Protein AF-A0A060XD86-F1 (afdb_monomer)

Foldseek 3Di:
DQDDDPDDDADHNPHDDCVVVVVVCVVVVVVCVVVLVCCLVCQLVVDDVVCSVVSNVVSVVVVVVVVVVVVVVVVVVVVND

Organism: Oncorhynchus mykiss (NCBI:txid8022)

Secondary structure (DSSP, 8-state):
--B--SS-SS---SB-SHHHHHHHHHHHHHHHHHHHHHHHHHSGGGS-TTTHHHHHHHHHHHHHHHHHHHHHHHHHHHHH-

Sequence (81 aa):
MLCNVQPRNNLPVLFAHDAWYIVFIIFFSFSNGYLASLCMCFGPKKVAQREAETAGTIMAFFLSLGLALGAALSFVFRIII

Radius of gyration: 17.84 Å; Cα contacts (8 Å, |Δi|>4): 41; chains: 1; bounding box: 39×14×47 Å

Structure (mmCIF, N/CA/C/O backbone):
data_AF-A0A060XD86-F1
#
_entry.id   AF-A0A060XD86-F1
#
loop_
_atom_site.group_PDB
_atom_site.id
_atom_site.type_symbol
_atom_site.label_atom_id
_atom_site.label_alt_id
_atom_site.label_comp_id
_atom_site.label_asym_id
_atom_site.label_entity_id
_atom_site.label_seq_id
_atom_site.pdbx_PDB_ins_code
_atom_site.Cartn_x
_atom_site.Cartn_y
_atom_site.Cartn_z
_atom_site.occupancy
_atom_site.B_iso_or_equiv
_atom_site.auth_seq_id
_atom_site.auth_comp_id
_atom_site.auth_asym_id
_atom_site.auth_atom_id
_atom_site.pdbx_PDB_model_num
ATOM 1 N N . MET A 1 1 ? 8.204 -3.052 -11.078 1.00 68.06 1 MET A N 1
ATOM 2 C CA . MET A 1 1 ? 9.353 -3.947 -11.360 1.00 68.06 1 MET A CA 1
ATOM 3 C C . MET A 1 1 ? 9.506 -4.235 -12.857 1.00 68.06 1 MET A C 1
ATOM 5 O O . MET A 1 1 ? 10.587 -4.020 -13.376 1.00 68.06 1 MET A O 1
ATOM 9 N N . LEU A 1 2 ? 8.449 -4.638 -13.578 1.00 69.25 2 LEU A N 1
ATOM 10 C CA . LEU A 1 2 ? 8.535 -5.015 -15.006 1.00 69.25 2 LEU A CA 1
ATOM 11 C C . LEU A 1 2 ? 8.426 -3.854 -16.025 1.00 69.25 2 LEU A C 1
ATOM 13 O O . LEU A 1 2 ? 8.680 -4.064 -17.210 1.00 69.25 2 LEU A O 1
ATOM 17 N N . CYS A 1 3 ? 8.063 -2.644 -15.581 1.00 68.94 3 CYS A N 1
ATOM 18 C CA . CYS A 1 3 ? 8.059 -1.422 -16.406 1.00 68.94 3 CYS A CA 1
ATOM 19 C C . CYS A 1 3 ? 9.485 -0.940 -16.708 1.00 68.94 3 CYS A C 1
ATOM 21 O O . CYS A 1 3 ? 10.405 -1.388 -16.035 1.00 68.94 3 CYS A O 1
ATOM 23 N N . ASN A 1 4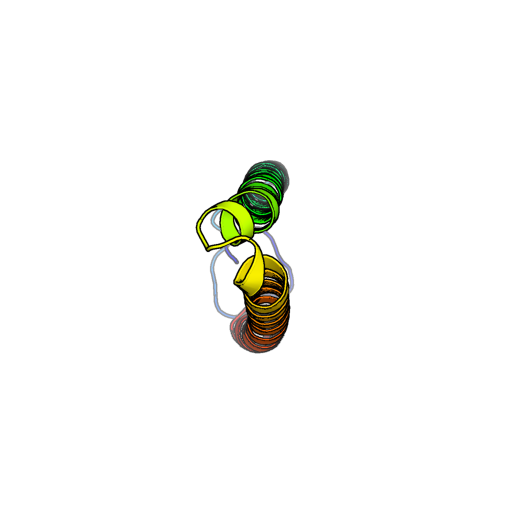 ? 9.682 -0.029 -17.659 1.00 72.94 4 ASN A N 1
ATOM 24 C CA . ASN A 1 4 ? 10.997 0.454 -18.107 1.00 72.94 4 ASN A CA 1
ATOM 25 C C . ASN A 1 4 ? 11.758 1.329 -17.070 1.00 72.94 4 ASN A C 1
ATOM 27 O O . ASN A 1 4 ? 11.764 2.550 -17.162 1.00 72.94 4 ASN A O 1
ATOM 31 N N . VAL A 1 5 ? 12.408 0.721 -16.066 1.00 66.88 5 VAL A N 1
ATOM 32 C CA . VAL A 1 5 ? 13.267 1.425 -15.078 1.00 66.88 5 VAL A CA 1
ATOM 33 C C . VAL A 1 5 ? 14.743 1.172 -15.387 1.00 66.88 5 VAL A C 1
ATOM 35 O O . VAL A 1 5 ? 15.182 0.035 -15.277 1.00 66.88 5 VAL A O 1
ATOM 38 N N . GLN A 1 6 ? 15.515 2.202 -15.733 1.00 70.75 6 GLN A N 1
ATOM 39 C CA . GLN A 1 6 ? 16.949 2.093 -16.044 1.00 70.75 6 GLN A CA 1
ATOM 40 C C . GLN A 1 6 ? 17.823 2.743 -14.954 1.00 70.75 6 GLN A C 1
ATOM 42 O O . GLN A 1 6 ? 17.380 3.727 -14.357 1.00 70.75 6 GLN A O 1
ATOM 47 N N . PRO A 1 7 ? 19.070 2.278 -14.728 1.00 65.00 7 PRO A N 1
ATOM 48 C CA . PRO A 1 7 ? 19.698 1.048 -15.234 1.00 65.00 7 PRO A CA 1
ATOM 49 C C . PRO A 1 7 ? 19.227 -0.192 -14.446 1.00 65.00 7 PRO A C 1
ATOM 51 O O . PRO A 1 7 ? 18.863 -0.074 -13.281 1.00 65.00 7 PRO A O 1
ATOM 54 N N . ARG A 1 8 ? 19.200 -1.372 -15.080 1.00 64.12 8 ARG A N 1
ATOM 55 C CA . ARG A 1 8 ? 18.721 -2.638 -14.485 1.00 64.12 8 ARG A CA 1
ATOM 56 C C . ARG A 1 8 ? 19.623 -3.803 -14.890 1.00 64.12 8 ARG A C 1
ATOM 58 O O . ARG A 1 8 ? 20.029 -3.856 -16.051 1.00 64.12 8 ARG A O 1
ATOM 65 N N . ASN A 1 9 ? 19.902 -4.721 -13.963 1.00 62.19 9 ASN A N 1
ATOM 66 C CA . ASN A 1 9 ? 20.871 -5.811 -14.166 1.00 62.19 9 ASN A CA 1
ATOM 67 C C . ASN A 1 9 ? 20.228 -7.203 -14.308 1.00 62.19 9 ASN A C 1
ATOM 69 O O . ASN A 1 9 ? 20.800 -8.058 -14.981 1.00 62.19 9 ASN A O 1
ATOM 73 N N . ASN A 1 10 ? 19.050 -7.446 -13.712 1.00 63.66 10 ASN A N 1
ATOM 74 C CA . ASN A 1 10 ? 18.552 -8.819 -13.513 1.00 63.66 10 ASN A CA 1
ATOM 75 C C . ASN A 1 10 ? 17.177 -9.142 -14.147 1.00 63.66 10 ASN A C 1
ATOM 77 O O . ASN A 1 10 ? 16.858 -10.323 -14.279 1.00 63.66 10 ASN A O 1
ATOM 81 N N . LEU A 1 11 ? 16.350 -8.157 -14.542 1.00 68.06 11 LEU A N 1
ATOM 82 C CA . LEU A 1 11 ? 14.983 -8.397 -15.056 1.00 68.06 11 LEU A CA 1
ATOM 83 C C . LEU A 1 11 ? 14.731 -7.828 -16.474 1.00 68.06 11 LEU A C 1
ATOM 85 O O . LEU A 1 11 ? 15.045 -6.660 -16.723 1.00 68.06 11 LEU A O 1
ATOM 89 N N . PRO A 1 12 ? 14.077 -8.586 -17.386 1.00 69.75 12 PRO A N 1
ATOM 90 C CA . PRO A 1 12 ? 13.713 -8.103 -18.721 1.00 69.75 12 PRO A CA 1
ATOM 91 C C . PRO A 1 12 ? 12.564 -7.075 -18.690 1.00 69.75 12 PRO A C 1
ATOM 93 O O . PRO A 1 12 ? 11.682 -7.112 -17.828 1.00 69.75 12 PRO A O 1
ATOM 96 N N . VAL A 1 13 ? 12.555 -6.142 -19.651 1.00 68.50 13 VAL A N 1
ATOM 97 C CA . VAL A 1 13 ? 11.491 -5.134 -19.820 1.00 68.50 13 VAL A CA 1
ATOM 98 C C . VAL A 1 13 ? 10.314 -5.762 -20.572 1.00 68.50 13 VAL A C 1
ATOM 100 O O . VAL A 1 13 ? 10.368 -5.926 -21.785 1.00 68.50 13 VAL A O 1
ATOM 103 N N . LEU A 1 14 ? 9.243 -6.104 -19.852 1.00 66.38 14 LEU A N 1
ATOM 104 C CA . LEU A 1 14 ? 7.992 -6.607 -20.443 1.00 66.38 14 LEU A CA 1
ATOM 105 C C . LEU A 1 14 ? 7.057 -5.469 -20.878 1.00 66.38 14 LEU A C 1
ATOM 107 O O . LEU A 1 14 ? 6.344 -5.596 -21.867 1.00 66.38 14 LEU A O 1
ATOM 111 N N . PHE A 1 15 ? 7.091 -4.338 -20.168 1.00 6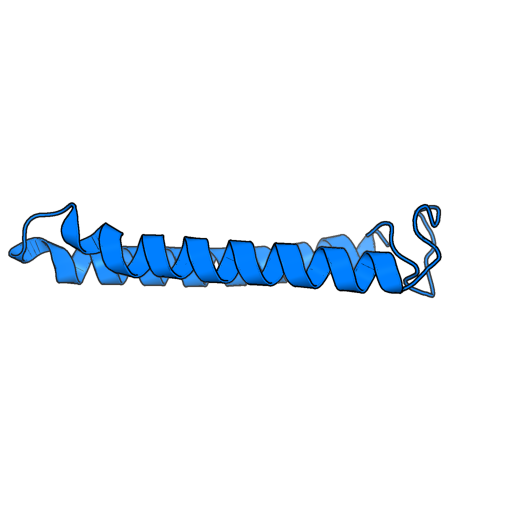9.62 15 PHE A N 1
ATOM 112 C CA . PHE A 1 15 ? 6.274 -3.161 -20.467 1.00 69.62 15 PHE A CA 1
ATOM 113 C C . PHE A 1 15 ? 7.185 -1.969 -20.768 1.00 69.62 15 PHE A C 1
ATOM 115 O O . PHE A 1 15 ? 7.584 -1.232 -19.865 1.00 69.62 15 PHE A O 1
ATOM 122 N N . ALA A 1 16 ? 7.547 -1.813 -22.044 1.00 68.56 16 ALA A N 1
ATOM 123 C CA . ALA A 1 16 ? 8.462 -0.765 -22.502 1.00 68.56 16 ALA A CA 1
ATOM 124 C C . ALA A 1 16 ? 7.820 0.632 -22.545 1.00 68.56 16 ALA A C 1
ATOM 126 O O . ALA A 1 16 ? 8.520 1.627 -22.399 1.00 68.56 16 ALA A O 1
ATOM 127 N N . HIS A 1 17 ? 6.498 0.704 -22.738 1.00 77.44 17 HIS A N 1
ATOM 128 C CA . HIS A 1 17 ? 5.778 1.967 -22.890 1.00 77.44 17 HIS A CA 1
ATOM 129 C C . HIS A 1 17 ? 5.308 2.519 -21.535 1.00 77.44 17 HIS A C 1
ATOM 131 O O . HIS A 1 17 ? 4.574 1.841 -20.809 1.00 77.44 17 HIS A O 1
ATOM 137 N N . ASP A 1 18 ? 5.651 3.775 -21.234 1.00 79.19 18 ASP A N 1
ATOM 138 C CA . ASP A 1 18 ? 5.351 4.443 -19.953 1.00 79.19 18 ASP A CA 1
ATOM 139 C C . ASP A 1 18 ? 3.851 4.547 -19.648 1.00 79.19 18 ASP A C 1
ATOM 141 O O . ASP A 1 18 ? 3.444 4.583 -18.488 1.00 79.19 18 ASP A O 1
ATOM 145 N N . ALA A 1 19 ? 3.005 4.510 -20.682 1.00 83.06 19 ALA A N 1
ATOM 146 C CA . ALA A 1 19 ? 1.550 4.467 -20.519 1.00 83.06 19 ALA A CA 1
ATOM 147 C C . ALA A 1 19 ? 1.088 3.318 -19.603 1.00 83.06 19 ALA A C 1
ATOM 149 O O . ALA A 1 19 ? 0.190 3.516 -18.787 1.00 83.06 19 ALA A O 1
ATOM 150 N N . TRP A 1 20 ? 1.725 2.142 -19.670 1.00 82.62 20 TRP A N 1
ATOM 151 C CA . TRP A 1 20 ? 1.385 1.020 -18.786 1.00 82.62 20 TRP A CA 1
ATOM 152 C C . TRP A 1 20 ? 1.724 1.314 -17.329 1.00 82.62 20 TRP A C 1
ATOM 154 O O . TRP A 1 20 ? 0.933 1.013 -16.439 1.00 82.62 20 TRP A O 1
ATOM 164 N N . TYR A 1 21 ? 2.870 1.949 -17.083 1.00 84.25 21 TYR A N 1
ATOM 165 C CA . TYR A 1 21 ? 3.245 2.381 -15.743 1.00 84.25 21 TYR A CA 1
ATOM 166 C C . TYR A 1 21 ? 2.228 3.377 -15.172 1.00 84.25 21 TYR A C 1
ATOM 168 O O . TYR A 1 21 ? 1.780 3.202 -14.039 1.00 84.25 21 TYR A O 1
ATOM 176 N N . ILE A 1 22 ? 1.804 4.361 -15.973 1.00 87.50 22 ILE A N 1
ATOM 177 C CA . ILE A 1 22 ? 0.796 5.352 -15.571 1.00 87.50 22 ILE A CA 1
ATOM 178 C C . ILE A 1 22 ? -0.527 4.663 -15.217 1.00 87.50 22 ILE A C 1
ATOM 180 O O . ILE A 1 22 ? -1.074 4.908 -14.142 1.00 87.50 22 ILE A O 1
ATOM 184 N N . VAL A 1 23 ? -1.015 3.761 -16.073 1.00 90.81 23 VAL A N 1
ATOM 185 C CA . VAL A 1 23 ? -2.255 3.009 -15.825 1.00 90.81 23 VAL A CA 1
ATOM 186 C C . VAL A 1 23 ? -2.156 2.210 -14.522 1.00 90.81 23 VAL A C 1
ATOM 188 O O . VAL A 1 23 ? -3.045 2.310 -13.676 1.00 90.81 23 VAL A O 1
ATOM 191 N N . PHE A 1 24 ? -1.064 1.472 -14.308 1.00 89.94 24 PHE A N 1
ATOM 192 C CA . PHE A 1 24 ? -0.886 0.693 -13.082 1.00 89.94 24 PHE A CA 1
ATOM 193 C C . PHE A 1 24 ? -0.826 1.568 -11.829 1.00 89.94 24 PHE A C 1
ATOM 195 O O . PHE A 1 24 ? -1.449 1.217 -10.829 1.00 89.94 24 PHE A O 1
ATOM 202 N N . ILE A 1 25 ? -0.138 2.713 -11.872 1.00 90.19 25 ILE A N 1
ATOM 203 C CA . ILE A 1 25 ? -0.067 3.638 -10.733 1.00 90.19 25 ILE A CA 1
ATOM 204 C C . ILE A 1 25 ? -1.430 4.249 -10.417 1.00 90.19 25 ILE A C 1
ATOM 206 O O . ILE A 1 25 ? -1.761 4.369 -9.237 1.00 90.19 25 ILE A O 1
ATOM 210 N N . ILE A 1 26 ? -2.236 4.596 -11.424 1.00 93.88 26 ILE A N 1
ATOM 211 C CA . ILE A 1 26 ? -3.592 5.121 -11.208 1.00 93.88 26 ILE A CA 1
ATOM 212 C C . ILE A 1 26 ? -4.450 4.082 -10.481 1.00 93.88 26 ILE A C 1
ATOM 214 O O . ILE A 1 26 ? -4.998 4.378 -9.419 1.00 93.88 26 ILE A O 1
ATOM 218 N N . PHE A 1 27 ? -4.524 2.854 -11.002 1.00 94.44 27 PHE A N 1
ATOM 219 C CA . PHE A 1 27 ? -5.314 1.788 -10.377 1.00 94.44 27 PHE A CA 1
ATOM 220 C C . PHE A 1 27 ? -4.798 1.424 -8.981 1.00 94.44 27 PHE A C 1
ATOM 222 O O . PHE A 1 27 ? -5.585 1.274 -8.043 1.00 94.44 27 PHE A O 1
ATOM 229 N N . PHE A 1 28 ? -3.479 1.323 -8.815 1.00 91.38 28 PHE A N 1
ATOM 230 C CA . PHE A 1 28 ? -2.861 1.022 -7.528 1.00 91.38 28 PHE A CA 1
ATOM 231 C C . PHE A 1 28 ? -3.146 2.116 -6.490 1.00 91.38 28 PHE A C 1
ATOM 233 O O . PHE A 1 28 ? -3.607 1.818 -5.391 1.00 91.38 28 PHE A O 1
ATOM 240 N N . SER A 1 29 ? -2.949 3.385 -6.849 1.00 92.94 29 SER A N 1
ATOM 241 C CA . SER A 1 29 ? -3.162 4.516 -5.937 1.00 92.94 29 SER A CA 1
ATOM 242 C C . SER A 1 29 ? -4.634 4.670 -5.566 1.00 92.94 29 SER A C 1
ATOM 244 O O . SER A 1 29 ? -4.957 4.870 -4.395 1.00 92.94 29 SER A O 1
ATOM 246 N N . PHE A 1 30 ? -5.533 4.531 -6.547 1.00 95.25 30 PHE A N 1
ATOM 247 C CA . PHE A 1 30 ? -6.973 4.611 -6.320 1.00 95.25 30 PHE A CA 1
ATOM 248 C C . PHE A 1 30 ? -7.465 3.482 -5.410 1.00 95.25 30 PHE A C 1
ATOM 250 O O . PHE A 1 30 ? -8.143 3.745 -4.419 1.00 95.25 30 PHE A O 1
ATOM 257 N N . SER A 1 31 ? -7.086 2.233 -5.704 1.00 93.62 31 SER A N 1
ATOM 258 C CA . SER A 1 31 ? -7.464 1.082 -4.877 1.00 93.62 31 SER A CA 1
ATOM 259 C C . SER A 1 31 ? -6.918 1.208 -3.453 1.00 93.62 31 SER A C 1
ATOM 261 O O . SER A 1 31 ? -7.684 1.091 -2.500 1.00 93.62 31 SER A O 1
ATOM 263 N N . ASN A 1 32 ? -5.635 1.542 -3.286 1.00 91.38 32 ASN A N 1
ATOM 264 C CA . ASN A 1 32 ? -5.028 1.709 -1.969 1.00 91.38 32 ASN A CA 1
ATOM 265 C C . ASN A 1 32 ? -5.697 2.829 -1.158 1.00 91.38 32 ASN A C 1
ATOM 267 O O . ASN A 1 32 ? -6.046 2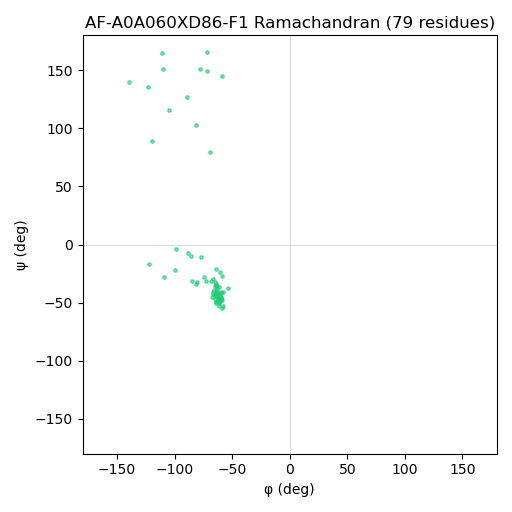.618 0.000 1.00 91.38 32 ASN A O 1
ATOM 271 N N . GLY A 1 33 ? -5.918 4.000 -1.765 1.00 91.94 33 GLY A N 1
ATOM 272 C CA . GLY A 1 33 ? -6.586 5.118 -1.098 1.00 91.94 33 GLY A CA 1
ATOM 273 C C . GLY A 1 33 ? -8.014 4.771 -0.682 1.00 91.94 33 GLY A C 1
ATOM 274 O O . GLY A 1 33 ? -8.390 4.971 0.472 1.00 91.94 33 GLY A O 1
ATOM 275 N N . TYR A 1 34 ? -8.788 4.177 -1.593 1.00 93.94 34 TYR A N 1
ATOM 276 C CA . TYR A 1 34 ? -10.174 3.802 -1.328 1.00 93.94 34 TYR A CA 1
ATOM 277 C C . TYR A 1 34 ? -10.286 2.741 -0.224 1.00 93.94 34 TYR A C 1
ATOM 279 O O . TYR A 1 34 ? -11.019 2.941 0.746 1.00 93.94 34 TYR A O 1
ATOM 287 N N . LEU A 1 35 ? -9.524 1.643 -0.316 1.00 92.12 35 LEU A N 1
ATOM 288 C CA . LEU A 1 35 ? -9.546 0.586 0.699 1.00 92.12 35 LEU A CA 1
ATOM 289 C C . LEU A 1 35 ? -9.048 1.092 2.059 1.00 92.12 35 LEU A C 1
ATOM 291 O O . LEU A 1 35 ? -9.669 0.786 3.076 1.00 92.12 35 LEU A O 1
ATOM 295 N N . ALA A 1 36 ? -7.975 1.888 2.100 1.00 91.88 36 ALA A N 1
ATOM 296 C CA . ALA A 1 36 ? -7.449 2.428 3.352 1.00 91.88 36 ALA A CA 1
ATOM 297 C C . ALA A 1 36 ? -8.471 3.331 4.059 1.00 91.88 36 ALA A C 1
ATOM 299 O O . ALA A 1 36 ? -8.693 3.180 5.264 1.00 91.88 36 ALA A O 1
ATOM 300 N N . SER A 1 37 ? -9.141 4.221 3.317 1.00 91.50 37 SER A N 1
ATOM 301 C CA . SER A 1 37 ? -10.205 5.069 3.864 1.00 91.50 37 SER A CA 1
ATOM 302 C C . SER A 1 37 ? -11.388 4.247 4.369 1.00 91.50 37 SER A C 1
ATOM 304 O O . SER A 1 37 ? -11.867 4.493 5.475 1.00 91.50 37 SER A O 1
ATOM 306 N N . LEU A 1 38 ? -11.836 3.237 3.614 1.00 92.56 38 LEU A N 1
ATOM 307 C CA . LEU A 1 38 ? -12.907 2.347 4.067 1.00 92.56 38 LEU A CA 1
ATOM 308 C C . LEU A 1 38 ? -12.532 1.628 5.366 1.00 92.56 38 LEU A C 1
ATOM 310 O O . LEU A 1 38 ? -13.324 1.629 6.308 1.00 92.56 38 LEU A O 1
ATOM 314 N N . CYS A 1 39 ? -11.326 1.063 5.446 1.00 89.62 39 CYS A N 1
ATOM 315 C CA . CYS A 1 39 ? -10.842 0.407 6.654 1.00 89.62 39 CYS A CA 1
ATOM 316 C C . CYS A 1 39 ? -10.846 1.379 7.840 1.00 89.62 39 CYS A C 1
ATOM 318 O O . CYS A 1 39 ? -11.474 1.087 8.852 1.00 89.62 39 CYS A O 1
ATOM 320 N N . MET A 1 40 ? -10.235 2.559 7.710 1.00 90.81 40 MET A N 1
ATOM 321 C CA . MET A 1 40 ? -10.151 3.537 8.805 1.00 90.81 40 MET A CA 1
ATOM 322 C C . MET A 1 40 ? -11.511 4.098 9.238 1.00 90.81 40 MET A C 1
ATOM 324 O O . MET A 1 40 ? -11.730 4.320 10.426 1.00 90.81 40 MET A O 1
ATOM 328 N N . CYS A 1 41 ? -12.452 4.296 8.311 1.00 90.06 41 CYS A N 1
ATOM 329 C CA . CYS A 1 41 ? -13.773 4.839 8.637 1.00 90.06 41 CYS A CA 1
ATOM 330 C C . CYS A 1 41 ? -14.748 3.792 9.193 1.00 90.06 41 CYS A C 1
ATOM 332 O O . CYS A 1 41 ? -15.604 4.131 10.016 1.00 90.06 41 CYS A O 1
ATOM 334 N N . PHE A 1 42 ? -14.673 2.542 8.727 1.00 90.56 42 PHE A N 1
ATOM 335 C CA . PHE A 1 42 ? -15.603 1.482 9.129 1.00 90.56 42 PHE A CA 1
ATOM 336 C C . PHE A 1 42 ? -15.051 0.548 10.206 1.00 90.56 42 PHE A C 1
ATOM 338 O O . PHE A 1 42 ? -15.846 -0.061 10.916 1.00 90.56 42 PHE A O 1
ATOM 345 N N . GLY A 1 43 ? -13.733 0.458 10.375 1.00 89.00 43 GLY A N 1
ATOM 346 C CA . GLY A 1 43 ? -13.094 -0.392 11.381 1.00 89.00 43 GLY A CA 1
ATOM 347 C C . GLY A 1 43 ? -13.527 -0.063 12.813 1.00 89.00 43 GLY A C 1
ATOM 348 O O . GLY A 1 43 ? -14.091 -0.937 13.473 1.00 89.00 43 GLY A O 1
ATOM 349 N N . PRO A 1 44 ? -13.407 1.195 13.283 1.00 88.25 44 PRO A N 1
ATOM 350 C CA . PRO A 1 44 ? -13.833 1.575 14.633 1.00 88.25 44 PRO A CA 1
ATOM 351 C C . PRO A 1 44 ? -15.345 1.435 14.861 1.00 88.25 44 PRO A C 1
ATOM 353 O O . PRO A 1 44 ? -15.792 1.303 15.994 1.00 88.25 44 PRO A O 1
ATOM 356 N N . LYS A 1 45 ? -16.150 1.413 13.788 1.00 88.50 45 LYS A N 1
ATOM 357 C CA . LYS A 1 45 ? -17.607 1.201 13.862 1.00 88.50 45 LYS A CA 1
ATOM 358 C C . LYS A 1 45 ? -17.998 -0.265 14.085 1.00 88.50 45 LYS A C 1
ATOM 360 O O . LYS A 1 45 ? -19.171 -0.546 14.310 1.00 88.50 45 LYS A O 1
ATOM 365 N N . LYS A 1 46 ? -17.053 -1.206 13.978 1.00 86.88 46 LYS A N 1
ATOM 366 C CA . LYS A 1 46 ? -17.282 -2.642 14.217 1.00 8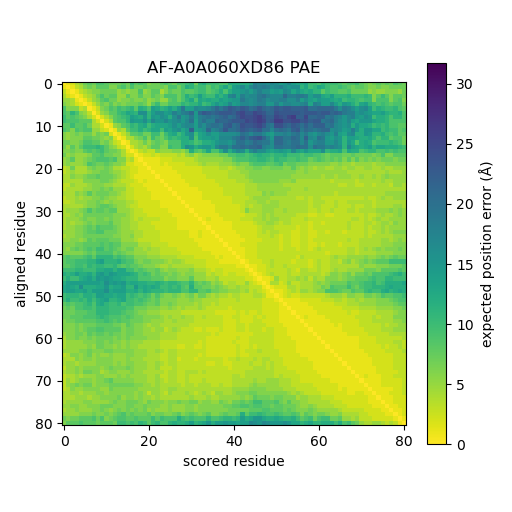6.88 46 LYS A CA 1
ATOM 367 C C . LYS A 1 46 ? -17.079 -3.054 15.676 1.00 86.88 46 LYS A C 1
ATOM 369 O O . LYS A 1 46 ? -17.376 -4.196 16.011 1.00 86.88 46 LYS A O 1
ATOM 374 N N . VAL A 1 47 ? -16.592 -2.152 16.525 1.00 90.50 47 VAL A N 1
ATOM 375 C CA . VAL A 1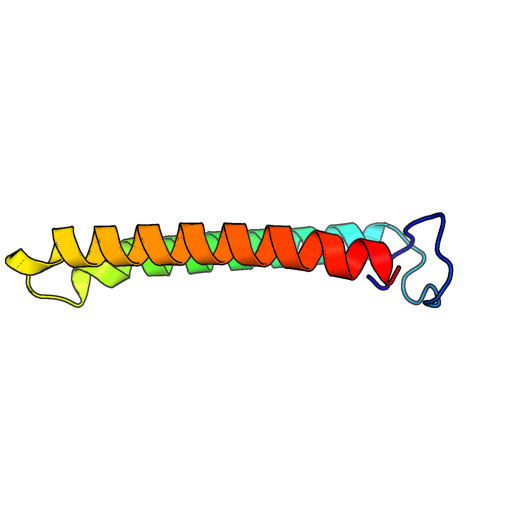 47 ? -16.389 -2.387 17.960 1.00 90.50 47 VAL A CA 1
ATOM 376 C C . VAL A 1 47 ? -17.366 -1.555 18.791 1.00 90.50 47 VAL A C 1
ATOM 378 O O . VAL A 1 47 ? -18.000 -0.628 18.287 1.00 90.50 47 VAL A O 1
ATOM 381 N N . ALA A 1 48 ? -17.507 -1.891 20.074 1.00 90.06 48 ALA A N 1
ATOM 382 C CA . ALA A 1 48 ? -18.295 -1.086 21.000 1.00 90.06 48 ALA A CA 1
ATOM 383 C C . ALA A 1 48 ? -17.734 0.343 21.078 1.00 90.06 48 ALA A C 1
ATOM 385 O O . ALA A 1 48 ? -16.522 0.541 21.050 1.00 90.06 48 ALA A O 1
ATOM 386 N N . GLN A 1 49 ? -18.606 1.340 21.237 1.00 86.19 49 GLN A N 1
ATOM 387 C CA . GLN A 1 49 ? -18.221 2.757 21.192 1.00 86.19 49 GLN A CA 1
ATOM 388 C C . GLN A 1 49 ? -17.162 3.145 22.238 1.00 86.19 49 GLN A C 1
ATOM 390 O O . GLN A 1 49 ? -16.368 4.047 21.998 1.00 86.19 49 GLN A O 1
ATOM 395 N N . ARG A 1 50 ? -17.110 2.423 23.363 1.00 89.94 50 ARG A N 1
ATOM 396 C CA . ARG A 1 50 ? -16.082 2.581 24.401 1.00 89.94 50 ARG A CA 1
ATOM 397 C C . ARG A 1 50 ? -14.686 2.140 23.945 1.00 89.94 50 ARG A C 1
ATOM 399 O O 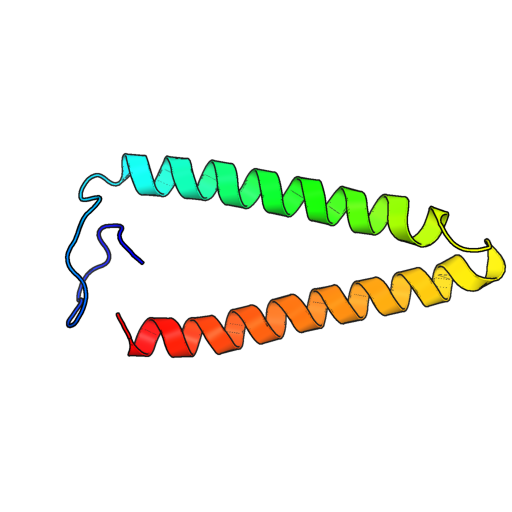. ARG A 1 50 ? -13.703 2.721 24.375 1.00 89.94 50 ARG A O 1
ATOM 406 N N . GLU A 1 51 ? -14.615 1.151 23.059 1.00 89.00 51 GLU A N 1
ATOM 407 C CA . GLU A 1 51 ? -13.369 0.562 22.549 1.00 89.00 51 GLU A CA 1
ATOM 408 C C . GLU A 1 51 ? -12.972 1.138 21.176 1.00 89.00 51 GLU A C 1
ATOM 410 O O . GLU A 1 51 ? -11.925 0.796 20.629 1.00 89.00 51 GLU A O 1
ATOM 415 N N . ALA A 1 52 ? -13.805 2.007 20.590 1.00 89.38 52 ALA A N 1
ATOM 416 C CA . ALA A 1 52 ? -13.596 2.560 19.252 1.00 89.38 52 ALA A CA 1
ATOM 417 C C . ALA A 1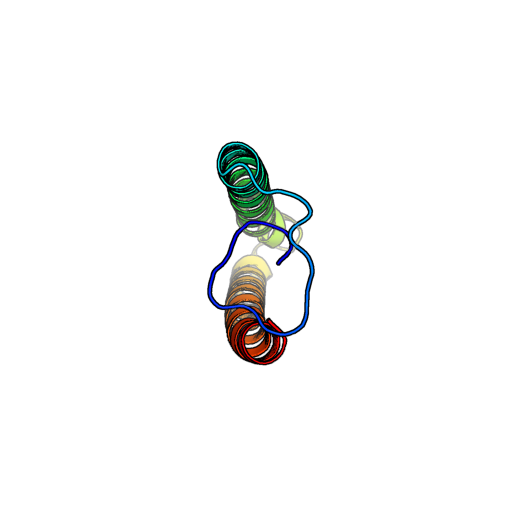 52 ? -12.315 3.404 19.149 1.00 89.38 52 ALA A C 1
ATOM 419 O O . ALA A 1 52 ? -11.631 3.358 18.127 1.00 89.38 52 ALA A O 1
ATOM 420 N N . GLU A 1 53 ? -11.960 4.131 20.210 1.00 91.38 53 GLU A N 1
ATOM 421 C CA . GLU A 1 53 ? -10.730 4.929 20.274 1.00 91.38 53 GLU A CA 1
ATOM 422 C C . GLU A 1 53 ? -9.475 4.040 20.285 1.00 91.38 53 GLU A C 1
ATOM 424 O O . GLU A 1 53 ? -8.536 4.246 19.507 1.00 91.38 53 GLU A O 1
ATOM 429 N N . THR A 1 54 ? -9.488 2.981 21.099 1.00 90.88 54 THR A N 1
ATOM 430 C CA . THR A 1 54 ? -8.406 1.991 21.148 1.00 90.88 54 THR A CA 1
ATOM 431 C C . THR A 1 54 ? -8.286 1.244 19.821 1.00 90.88 54 THR A C 1
ATOM 433 O O . THR A 1 54 ? -7.180 1.089 19.302 1.00 90.88 54 THR A O 1
ATOM 436 N N . ALA A 1 55 ? -9.410 0.850 19.215 1.00 91.44 55 ALA A N 1
ATOM 437 C CA . ALA A 1 55 ? -9.423 0.230 17.894 1.00 91.44 55 ALA A CA 1
ATOM 438 C C . ALA A 1 55 ? -8.828 1.160 16.826 1.00 91.44 55 ALA A C 1
ATOM 440 O O . ALA A 1 55 ? -7.970 0.727 16.061 1.00 91.44 55 ALA A O 1
ATOM 441 N N . GLY A 1 56 ? -9.201 2.445 16.812 1.00 91.88 56 GLY A N 1
ATOM 442 C CA . GLY A 1 56 ? -8.616 3.436 15.903 1.00 91.88 56 GLY A CA 1
ATOM 443 C C . GLY A 1 56 ? -7.097 3.564 16.063 1.00 91.88 56 GLY A C 1
ATOM 444 O O . GLY A 1 56 ? -6.368 3.592 15.071 1.00 91.88 56 GLY A O 1
ATOM 445 N N . THR A 1 57 ? -6.606 3.541 17.303 1.00 93.25 57 THR A N 1
ATOM 446 C CA . THR A 1 57 ? -5.164 3.577 17.604 1.00 93.25 57 THR A CA 1
ATOM 447 C C . THR A 1 57 ? -4.436 2.340 17.066 1.00 93.25 57 THR A C 1
ATOM 449 O O . THR A 1 57 ? -3.393 2.465 16.421 1.00 93.25 57 THR A O 1
ATOM 452 N N . ILE A 1 58 ? -5.004 1.143 17.257 1.00 93.94 58 ILE A N 1
ATOM 453 C CA . ILE A 1 58 ? -4.451 -0.111 16.718 1.00 93.94 58 ILE A CA 1
ATOM 454 C C . ILE A 1 58 ? -4.402 -0.062 15.186 1.00 93.94 58 ILE A C 1
ATOM 456 O O . ILE A 1 58 ? -3.403 -0.442 14.578 1.00 93.94 58 ILE A O 1
ATOM 460 N N . MET A 1 59 ? -5.449 0.454 14.543 1.00 91.81 59 MET A N 1
ATOM 461 C CA . MET A 1 59 ? -5.482 0.590 13.086 1.00 91.81 59 MET A CA 1
ATOM 462 C C . MET A 1 59 ? -4.409 1.553 12.568 1.00 91.81 59 MET A C 1
ATOM 464 O O . MET A 1 59 ? -3.728 1.236 11.591 1.00 91.81 59 MET A O 1
ATOM 468 N N . ALA A 1 60 ? -4.204 2.693 13.236 1.00 93.12 60 ALA A N 1
ATOM 469 C CA . ALA A 1 60 ? -3.139 3.641 12.901 1.00 93.12 60 ALA A CA 1
ATOM 470 C C . ALA A 1 60 ? -1.737 3.028 13.070 1.00 93.12 60 ALA A C 1
ATOM 472 O O . ALA A 1 60 ? -0.851 3.258 12.238 1.00 93.12 60 ALA A O 1
ATOM 473 N N . PHE A 1 61 ? -1.547 2.197 14.099 1.00 94.69 61 PHE A N 1
ATOM 474 C CA . PHE A 1 61 ? -0.317 1.431 14.290 1.00 94.69 61 PHE A CA 1
ATOM 475 C C . PHE A 1 61 ? -0.064 0.468 13.124 1.00 94.69 61 PHE A C 1
ATOM 477 O O . PHE A 1 61 ? 1.014 0.502 12.533 1.00 94.69 61 PHE A O 1
ATOM 484 N N . PHE A 1 62 ? -1.055 -0.340 12.732 1.00 92.88 62 PHE A N 1
ATOM 485 C CA . PHE A 1 62 ? -0.907 -1.272 11.608 1.00 92.88 62 PHE A CA 1
ATOM 486 C C . PHE A 1 62 ? -0.688 -0.565 10.269 1.00 92.88 62 PHE A C 1
ATOM 488 O O . PHE A 1 62 ? 0.080 -1.060 9.444 1.00 92.88 62 PHE A O 1
ATOM 495 N N . LEU A 1 63 ? -1.300 0.603 10.060 1.00 93.19 63 LEU A N 1
ATOM 496 C CA . LEU A 1 63 ? -1.019 1.427 8.886 1.00 93.19 63 LEU A CA 1
ATOM 497 C C . LEU A 1 63 ? 0.451 1.868 8.867 1.00 93.19 63 LEU A C 1
ATOM 499 O O . LEU A 1 63 ? 1.137 1.686 7.863 1.00 93.19 63 LEU A O 1
ATOM 503 N N . SER A 1 64 ? 0.948 2.395 9.987 1.00 95.50 64 SER A N 1
ATOM 504 C CA . SER A 1 64 ? 2.340 2.842 10.120 1.00 95.50 64 SER A CA 1
ATOM 505 C C . SER A 1 64 ? 3.330 1.685 9.959 1.00 95.50 64 SER A C 1
ATOM 507 O O . SER A 1 64 ? 4.343 1.824 9.276 1.00 95.50 64 SER A O 1
ATOM 509 N N . LEU A 1 65 ? 3.008 0.517 10.521 1.00 95.81 65 LEU A N 1
ATOM 510 C CA . LEU A 1 65 ? 3.781 -0.711 10.351 1.00 95.81 65 LEU A CA 1
ATOM 511 C C . LEU A 1 65 ? 3.813 -1.152 8.884 1.00 95.81 65 LEU A C 1
ATOM 513 O O . LEU A 1 65 ? 4.880 -1.473 8.369 1.00 95.81 65 LEU A O 1
ATOM 517 N N . GLY A 1 66 ? 2.671 -1.128 8.193 1.00 93.44 66 GLY A N 1
ATOM 518 C CA . GLY A 1 66 ? 2.587 -1.441 6.767 1.00 93.44 66 GLY A CA 1
ATOM 519 C C . GLY A 1 66 ? 3.445 -0.507 5.911 1.00 93.44 66 GLY A C 1
ATOM 520 O O . GLY A 1 66 ? 4.159 -0.973 5.024 1.00 93.44 66 GLY A O 1
ATOM 521 N N . LEU A 1 67 ? 3.451 0.794 6.221 1.00 93.88 67 LEU A N 1
ATOM 522 C CA . LEU A 1 67 ? 4.319 1.774 5.560 1.00 93.88 67 LEU A CA 1
ATOM 523 C C . LEU A 1 67 ? 5.805 1.498 5.830 1.00 93.88 67 LEU A C 1
ATOM 525 O O . LEU A 1 67 ? 6.607 1.512 4.896 1.00 93.88 67 LEU A O 1
ATOM 529 N N . ALA A 1 68 ? 6.173 1.198 7.077 1.00 95.56 68 ALA A N 1
ATOM 530 C CA . ALA A 1 68 ? 7.550 0.874 7.450 1.00 95.56 68 ALA A CA 1
ATOM 531 C C . ALA A 1 68 ? 8.049 -0.409 6.762 1.00 95.56 68 ALA A C 1
ATOM 533 O O . ALA A 1 68 ? 9.146 -0.430 6.201 1.00 95.56 68 ALA A O 1
ATOM 534 N N . LEU A 1 69 ? 7.225 -1.462 6.742 1.00 96.00 69 LEU A N 1
ATOM 535 C CA . LEU A 1 69 ? 7.524 -2.708 6.036 1.00 96.00 69 LEU A CA 1
ATOM 536 C C . LEU A 1 69 ? 7.624 -2.483 4.523 1.00 96.00 69 LEU A C 1
ATOM 538 O O . LEU A 1 69 ? 8.557 -2.978 3.895 1.00 96.00 69 LEU A O 1
ATOM 542 N N . GLY A 1 70 ? 6.717 -1.696 3.939 1.00 92.00 70 GLY A N 1
ATOM 543 C CA . GLY A 1 70 ? 6.771 -1.317 2.527 1.00 92.00 70 GLY A CA 1
ATOM 544 C C . GLY A 1 70 ? 8.056 -0.563 2.171 1.00 92.00 70 GLY A C 1
ATOM 545 O O . GLY A 1 70 ? 8.677 -0.847 1.144 1.00 92.00 70 GLY A O 1
ATOM 546 N N . ALA A 1 71 ? 8.510 0.342 3.042 1.00 92.88 71 ALA A N 1
ATOM 547 C CA . ALA A 1 71 ? 9.782 1.038 2.877 1.00 92.88 71 ALA A CA 1
ATOM 548 C C . ALA A 1 71 ? 10.973 0.069 2.951 1.00 92.88 71 ALA A C 1
ATOM 550 O O . ALA A 1 71 ? 11.825 0.085 2.064 1.00 92.88 71 ALA A O 1
ATOM 551 N N . ALA A 1 72 ? 11.005 -0.825 3.944 1.00 94.06 72 ALA A N 1
ATOM 552 C CA . ALA A 1 72 ? 12.057 -1.836 4.077 1.00 94.06 72 ALA A CA 1
ATOM 553 C C . ALA A 1 72 ? 12.128 -2.763 2.849 1.00 94.06 72 ALA A C 1
ATOM 555 O O . ALA A 1 72 ? 13.203 -2.979 2.287 1.00 94.06 72 ALA A O 1
ATOM 556 N N . LEU A 1 73 ? 10.979 -3.250 2.370 1.00 91.69 73 LEU A N 1
ATOM 557 C CA . LEU A 1 73 ? 10.892 -4.07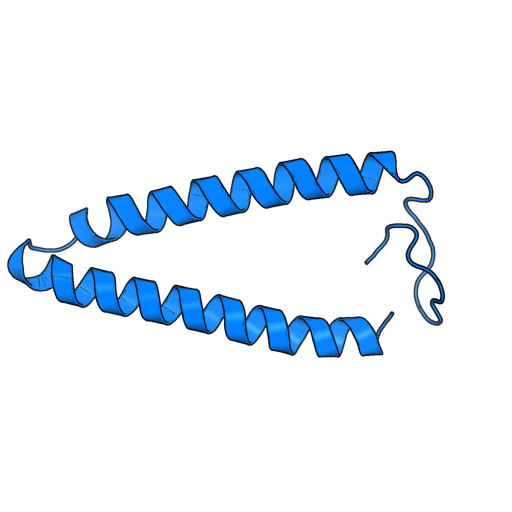2 1.160 1.00 91.69 73 LEU A CA 1
ATOM 558 C C . LEU A 1 73 ? 11.307 -3.304 -0.100 1.00 91.69 73 LEU A C 1
ATOM 560 O O . LEU A 1 73 ? 11.899 -3.894 -1.000 1.00 91.69 73 LEU A O 1
ATOM 564 N N . SER A 1 74 ? 11.063 -1.992 -0.165 1.00 89.38 74 SER A N 1
ATOM 565 C CA . SER A 1 74 ? 11.497 -1.161 -1.296 1.00 89.38 74 SER A CA 1
ATOM 566 C C . SER A 1 74 ? 13.019 -1.149 -1.449 1.00 89.38 74 SER A C 1
ATOM 568 O O . SER A 1 74 ? 13.517 -1.200 -2.574 1.00 89.38 74 SER A O 1
ATOM 570 N N . PHE A 1 75 ? 13.770 -1.153 -0.341 1.00 89.25 75 PHE A N 1
ATOM 571 C CA . PHE A 1 75 ? 15.228 -1.305 -0.388 1.00 89.25 75 PHE A CA 1
ATOM 572 C C . PHE A 1 75 ? 15.641 -2.668 -0.944 1.00 89.25 75 PHE A C 1
ATOM 574 O O . PHE A 1 75 ? 16.504 -2.725 -1.817 1.00 89.25 75 PHE A O 1
ATOM 581 N N . VAL A 1 76 ? 14.993 -3.750 -0.500 1.00 87.50 76 VAL A N 1
ATOM 582 C CA . VAL A 1 76 ? 15.258 -5.107 -1.007 1.00 87.50 76 VAL A CA 1
ATOM 583 C C . VAL A 1 76 ? 14.987 -5.183 -2.510 1.00 87.50 76 VAL A C 1
ATOM 585 O O . VAL A 1 76 ? 15.825 -5.653 -3.273 1.00 87.50 76 VAL A O 1
ATOM 588 N N . PHE A 1 77 ? 13.851 -4.654 -2.963 1.00 84.50 77 PHE A N 1
ATOM 589 C CA . PHE A 1 77 ? 13.507 -4.629 -4.381 1.00 84.50 77 PHE A CA 1
ATOM 590 C C . PHE A 1 77 ? 14.466 -3.787 -5.219 1.00 84.50 77 PHE A C 1
ATOM 592 O O . PHE A 1 77 ? 14.760 -4.168 -6.348 1.00 84.50 77 PHE A O 1
ATOM 599 N N . ARG A 1 78 ? 14.989 -2.684 -4.676 1.00 82.19 78 ARG A N 1
ATOM 600 C CA . ARG A 1 78 ? 16.009 -1.873 -5.351 1.00 82.19 78 ARG A CA 1
ATOM 601 C C . ARG A 1 78 ? 17.343 -2.606 -5.506 1.00 82.19 78 ARG A C 1
ATOM 603 O O . ARG A 1 78 ? 18.051 -2.324 -6.456 1.00 82.19 78 ARG A O 1
ATOM 610 N N . ILE A 1 79 ? 17.685 -3.517 -4.594 1.00 83.69 79 ILE A N 1
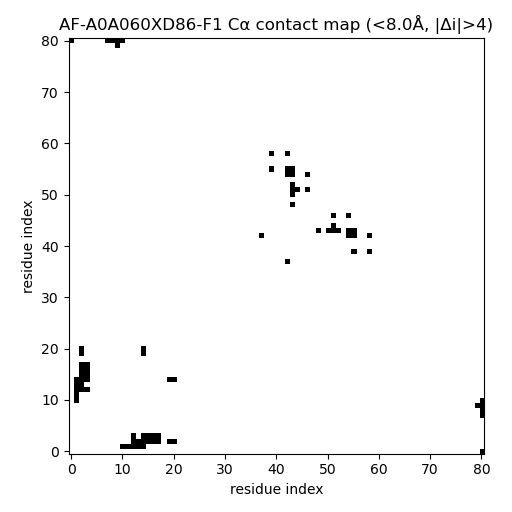ATOM 611 C CA . ILE A 1 79 ? 18.885 -4.364 -4.715 1.00 83.69 79 ILE A CA 1
ATOM 612 C C . ILE A 1 79 ? 18.695 -5.441 -5.798 1.00 83.69 79 ILE A C 1
ATOM 614 O O . ILE A 1 79 ? 19.664 -5.851 -6.427 1.00 83.69 79 ILE A O 1
ATOM 618 N N . ILE A 1 80 ? 17.460 -5.911 -6.001 1.00 79.12 80 ILE A N 1
ATOM 619 C CA . ILE A 1 80 ? 17.133 -6.986 -6.953 1.00 79.12 80 ILE A CA 1
ATOM 620 C C . ILE A 1 80 ? 17.022 -6.484 -8.406 1.00 79.12 80 ILE A C 1
ATOM 622 O O . ILE A 1 80 ? 17.280 -7.257 -9.328 1.00 79.12 80 ILE A O 1
ATOM 626 N N . ILE A 1 81 ? 16.578 -5.240 -8.617 1.00 71.19 81 ILE A N 1
ATOM 627 C CA . ILE A 1 81 ? 16.408 -4.613 -9.947 1.00 71.19 81 ILE A CA 1
ATOM 628 C C . ILE A 1 81 ? 17.758 -4.133 -10.486 1.00 71.19 81 ILE A C 1
ATOM 630 O O . ILE A 1 81 ? 18.060 -4.444 -11.668 1.00 71.19 81 ILE A O 1
#

Mean predicted aligned error: 6.25 Å

InterPro domains:
  IPR002259 Equilibrative nucleoside transporter [PF01733] (1-79)
  IPR002259 Equilibrative nucleoside transporter [PR01130] (18-34)
  IPR002259 Equilibrative nucleoside transporter [PR01130] (37-53)
  IPR002259 Equilibrative nucleoside transporter [PR01130] (55-79)
  IPR002259 Equilibrative nucleoside transporter [PTHR10332] (1-80)

Solvent-accessible surface area (backbone atoms only — not comparable to full-atom values): 4684 Å² total; per-residue (Å²): 131,46,45,72,66,84,86,62,84,70,70,75,69,78,37,72,55,65,67,58,53,53,53,51,50,52,54,50,51,51,50,52,53,53,51,52,50,50,48,68,68,49,52,32,71,76,47,58,80,88,49,18,64,60,45,45,52,53,50,53,50,53,52,52,49,51,52,52,52,52,52,56,48,48,55,56,52,62,74,60,58

pLDDT: mean 85.55, std 9.91, range [62.19, 96.0]